Protein AF-A0A561SZK1-F1 (afdb_monomer)

Organism: NCBI:txid1128676

Structure (mmCIF, N/CA/C/O backbone)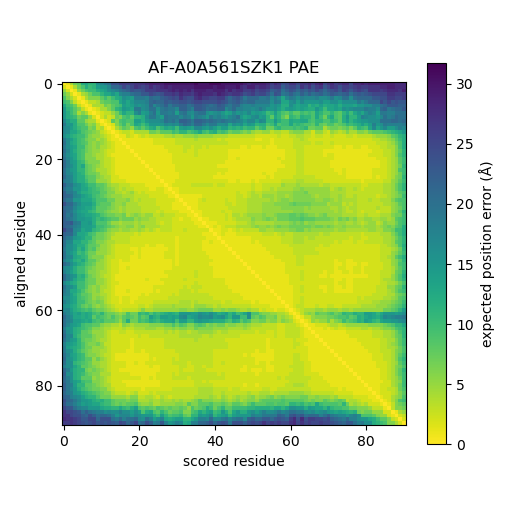:
data_AF-A0A561SZK1-F1
#
_entry.id   AF-A0A561SZK1-F1
#
loop_
_atom_site.group_PDB
_atom_site.id
_atom_site.type_symbol
_atom_site.label_atom_id
_atom_site.label_alt_id
_atom_site.label_comp_id
_atom_site.label_asym_id
_atom_site.label_entity_id
_atom_site.label_seq_id
_atom_site.pdbx_PDB_ins_code
_atom_site.Cartn_x
_atom_site.Cartn_y
_atom_site.Cartn_z
_atom_site.occupancy
_atom_site.B_iso_or_equiv
_atom_site.auth_seq_id
_atom_site.auth_comp_id
_atom_site.auth_asym_id
_atom_site.auth_atom_id
_atom_site.pdbx_PDB_model_num
ATOM 1 N N . MET A 1 1 ? 9.856 8.985 -32.369 1.00 38.12 1 MET A N 1
ATOM 2 C CA . MET A 1 1 ? 10.363 9.219 -31.006 1.00 38.12 1 MET A CA 1
ATOM 3 C C . MET A 1 1 ? 9.133 9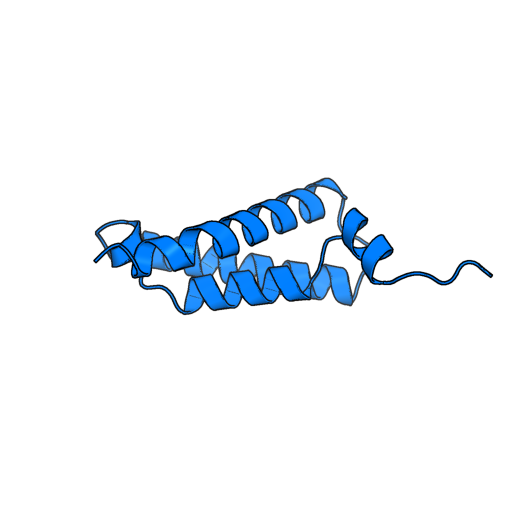.172 -30.123 1.00 38.12 1 MET A C 1
ATOM 5 O O . MET A 1 1 ? 8.403 10.151 -30.065 1.00 38.12 1 MET A O 1
ATOM 9 N N . GLU A 1 2 ? 8.794 7.977 -29.642 1.00 45.38 2 GLU A N 1
ATOM 10 C CA . GLU A 1 2 ? 7.665 7.779 -28.730 1.00 45.38 2 GLU A CA 1
ATOM 11 C C . GLU A 1 2 ? 8.030 8.504 -27.439 1.00 45.38 2 GLU A C 1
ATOM 13 O O . GLU A 1 2 ? 9.046 8.206 -26.815 1.00 45.38 2 GLU A O 1
ATOM 18 N N . THR A 1 3 ? 7.286 9.551 -27.113 1.00 45.19 3 THR A N 1
ATOM 19 C CA . THR A 1 3 ? 7.372 10.188 -25.807 1.00 45.19 3 THR A CA 1
ATOM 20 C C . THR A 1 3 ? 6.957 9.140 -24.783 1.00 45.19 3 THR A C 1
ATOM 22 O O . THR A 1 3 ? 5.785 8.772 -24.751 1.00 45.19 3 THR A O 1
ATOM 25 N N . ASP A 1 4 ? 7.922 8.635 -24.009 1.00 54.34 4 ASP A N 1
ATOM 26 C CA . ASP A 1 4 ? 7.696 7.888 -22.770 1.00 54.34 4 ASP A CA 1
ATOM 27 C C . ASP A 1 4 ? 6.778 8.742 -21.888 1.00 54.34 4 ASP A C 1
ATOM 29 O O . ASP A 1 4 ? 7.238 9.630 -21.170 1.00 54.34 4 ASP A O 1
ATOM 33 N N . ASP A 1 5 ? 5.469 8.539 -22.005 1.00 55.44 5 ASP A N 1
ATOM 34 C CA . ASP A 1 5 ? 4.504 9.144 -21.107 1.00 55.44 5 ASP A CA 1
ATOM 35 C C . ASP A 1 5 ? 4.717 8.490 -19.733 1.00 55.44 5 ASP A C 1
ATOM 37 O O . ASP A 1 5 ? 4.451 7.288 -19.582 1.00 55.44 5 ASP A O 1
ATOM 41 N N . PRO A 1 6 ? 5.235 9.227 -18.733 1.00 55.44 6 PRO A N 1
ATOM 42 C CA . PRO A 1 6 ? 5.511 8.665 -17.417 1.00 55.44 6 PRO A CA 1
ATOM 43 C C . PRO A 1 6 ? 4.246 8.070 -16.788 1.00 55.44 6 PRO A C 1
ATOM 45 O O . PRO A 1 6 ? 4.336 7.080 -16.066 1.00 55.44 6 PRO A O 1
ATOM 48 N N . THR A 1 7 ? 3.066 8.596 -17.129 1.00 56.97 7 THR A N 1
ATOM 49 C CA . THR A 1 7 ? 1.779 8.078 -16.658 1.00 56.97 7 THR A CA 1
ATOM 50 C C . THR A 1 7 ? 1.476 6.691 -17.235 1.00 56.97 7 THR A C 1
ATOM 52 O O . THR A 1 7 ? 1.010 5.811 -16.513 1.00 56.97 7 THR A O 1
ATOM 55 N N . ASN A 1 8 ? 1.812 6.448 -18.504 1.00 56.88 8 ASN A N 1
ATOM 56 C CA . ASN A 1 8 ? 1.603 5.153 -19.156 1.00 56.88 8 ASN A CA 1
ATOM 57 C C . ASN A 1 8 ? 2.659 4.114 -18.726 1.00 56.88 8 ASN A C 1
ATOM 59 O O . ASN A 1 8 ? 2.364 2.929 -18.584 1.00 56.88 8 ASN A O 1
ATOM 63 N N . ARG A 1 9 ? 3.888 4.564 -18.428 1.00 57.56 9 ARG A N 1
ATOM 64 C CA . ARG A 1 9 ? 4.944 3.719 -17.848 1.00 57.56 9 ARG A CA 1
ATOM 65 C C . ARG A 1 9 ? 4.566 3.215 -16.448 1.00 57.56 9 ARG A C 1
ATOM 67 O O . ARG A 1 9 ? 4.805 2.048 -16.140 1.00 57.56 9 ARG A O 1
ATOM 74 N N . TRP A 1 10 ? 3.965 4.058 -15.608 1.00 66.00 10 TRP A N 1
ATOM 75 C CA . TRP A 1 10 ? 3.554 3.680 -14.246 1.00 66.00 10 TRP A CA 1
ATOM 76 C C . TRP A 1 10 ? 2.301 2.811 -14.200 1.00 66.00 10 TRP A C 1
ATOM 78 O O . TRP A 1 10 ? 2.176 1.993 -13.294 1.00 66.00 10 TRP A O 1
ATOM 88 N N . ALA A 1 11 ? 1.423 2.895 -15.202 1.00 60.22 11 ALA A N 1
ATOM 89 C CA . ALA A 1 11 ? 0.299 1.967 -15.328 1.00 60.22 11 ALA A CA 1
ATOM 90 C C . ALA A 1 11 ? 0.752 0.494 -1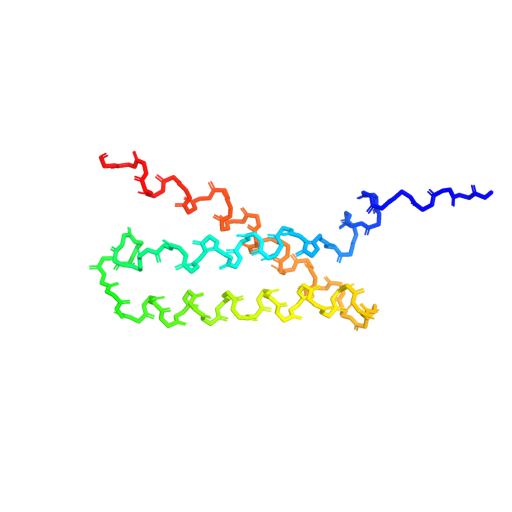5.427 1.00 60.22 11 ALA A C 1
ATOM 92 O O . ALA A 1 11 ? 0.011 -0.403 -15.038 1.00 60.22 11 ALA A O 1
ATOM 93 N N . ILE A 1 12 ? 1.975 0.249 -15.915 1.00 63.28 12 ILE A N 1
ATOM 94 C CA . ILE A 1 12 ? 2.557 -1.094 -16.077 1.00 63.28 12 ILE A CA 1
ATOM 95 C C . ILE A 1 12 ? 3.576 -1.411 -14.966 1.00 63.28 12 ILE A C 1
ATOM 97 O O . ILE A 1 12 ? 3.720 -2.565 -14.568 1.00 63.28 12 ILE A O 1
ATOM 101 N N . ARG A 1 13 ? 4.299 -0.400 -14.463 1.00 71.50 13 ARG A N 1
ATOM 102 C CA . ARG A 1 13 ? 5.410 -0.562 -13.501 1.00 71.50 13 ARG A CA 1
ATOM 103 C C . ARG A 1 13 ? 5.094 -0.131 -12.068 1.00 71.50 13 ARG A C 1
ATOM 105 O O . ARG A 1 13 ? 5.986 -0.152 -11.224 1.00 71.50 13 ARG A O 1
ATOM 112 N N . GLY A 1 14 ? 3.841 0.213 -11.787 1.00 80.88 14 GLY A N 1
ATOM 113 C CA . GLY A 1 14 ? 3.423 0.776 -10.508 1.00 80.88 14 GLY A CA 1
ATOM 114 C C . GLY A 1 14 ? 3.875 2.229 -10.349 1.00 80.88 14 GLY A C 1
ATOM 115 O O . GLY A 1 14 ? 4.841 2.677 -10.968 1.00 80.88 14 GLY A O 1
ATOM 116 N N . ASP A 1 15 ? 3.157 2.978 -9.513 1.00 90.12 15 ASP A N 1
ATOM 117 C CA . ASP A 1 15 ? 3.468 4.375 -9.195 1.00 90.12 15 ASP A CA 1
ATOM 118 C C . ASP A 1 15 ? 4.139 4.464 -7.809 1.00 90.12 15 ASP A C 1
ATOM 120 O O . ASP A 1 15 ? 3.456 4.327 -6.785 1.00 90.12 15 ASP A O 1
ATOM 124 N N . PRO A 1 16 ? 5.460 4.730 -7.737 1.00 92.06 16 PRO A N 1
ATOM 125 C CA . PRO A 1 16 ? 6.175 4.883 -6.471 1.00 92.06 16 PRO A CA 1
ATOM 126 C C . PRO A 1 16 ? 5.561 5.927 -5.537 1.00 92.06 16 PRO A C 1
ATOM 128 O O . PRO A 1 16 ? 5.616 5.767 -4.318 1.00 92.06 16 PRO A O 1
ATOM 131 N N . GLY A 1 17 ? 4.990 7.001 -6.089 1.00 93.62 17 GLY A N 1
ATOM 132 C CA . GLY A 1 17 ? 4.352 8.059 -5.314 1.00 93.62 17 GLY A CA 1
ATOM 133 C C . GLY A 1 17 ? 3.136 7.540 -4.556 1.00 93.62 17 GLY A C 1
ATOM 134 O O . GLY A 1 17 ? 3.006 7.801 -3.361 1.00 93.62 17 GLY A O 1
ATOM 135 N N . ARG A 1 18 ? 2.299 6.722 -5.205 1.00 94.31 18 ARG A N 1
ATOM 136 C CA . ARG A 1 18 ? 1.123 6.119 -4.556 1.00 94.31 18 ARG A CA 1
ATOM 137 C C . ARG A 1 18 ? 1.489 5.108 -3.479 1.00 94.31 18 ARG A C 1
ATOM 139 O O . ARG A 1 18 ? 0.805 5.039 -2.459 1.00 94.31 18 ARG A O 1
ATOM 146 N N . LEU A 1 19 ? 2.563 4.344 -3.677 1.00 96.00 19 LEU A N 1
ATOM 147 C CA . LEU A 1 19 ? 3.070 3.421 -2.656 1.00 96.00 19 LEU A CA 1
ATOM 148 C C . LEU A 1 19 ? 3.540 4.181 -1.406 1.00 96.00 19 LEU A C 1
ATOM 150 O O . LEU A 1 19 ? 3.210 3.784 -0.287 1.00 96.00 19 LEU A O 1
ATOM 154 N N . MET A 1 20 ? 4.261 5.292 -1.587 1.00 97.25 20 MET A N 1
ATOM 155 C CA . MET A 1 20 ? 4.684 6.157 -0.479 1.00 97.25 20 MET A CA 1
ATOM 156 C C . MET A 1 20 ? 3.488 6.805 0.229 1.00 97.25 20 MET A C 1
ATOM 158 O O . MET A 1 20 ? 3.426 6.802 1.457 1.00 97.25 20 MET A O 1
ATOM 162 N N . GLU A 1 21 ? 2.502 7.300 -0.523 1.00 96.88 21 GLU A N 1
ATOM 163 C CA . GLU A 1 21 ? 1.275 7.877 0.040 1.00 96.88 21 GLU A CA 1
ATOM 164 C C . GLU A 1 21 ? 0.517 6.848 0.898 1.00 96.88 21 GLU A C 1
ATOM 166 O O . GLU A 1 21 ? 0.095 7.136 2.021 1.00 96.88 21 GLU A O 1
ATOM 171 N N . ALA A 1 22 ? 0.397 5.608 0.414 1.00 97.19 22 ALA A N 1
ATOM 172 C CA . ALA A 1 22 ? -0.209 4.519 1.171 1.00 97.19 22 ALA A CA 1
ATOM 173 C C . ALA A 1 22 ? 0.590 4.186 2.445 1.00 97.19 22 ALA A C 1
ATOM 175 O O . ALA A 1 22 ? 0.006 3.975 3.513 1.00 97.19 22 ALA A O 1
ATOM 176 N N . ALA A 1 23 ? 1.923 4.178 2.368 1.00 97.56 23 ALA A N 1
ATOM 177 C CA . ALA A 1 23 ? 2.783 3.976 3.531 1.00 97.56 23 ALA A CA 1
ATOM 178 C C . ALA A 1 23 ? 2.594 5.074 4.593 1.00 97.56 23 ALA A C 1
ATOM 180 O O . ALA A 1 23 ? 2.513 4.774 5.788 1.00 97.56 23 ALA A O 1
ATOM 181 N N . GLU A 1 24 ? 2.488 6.336 4.181 1.00 96.69 24 GLU A N 1
ATOM 182 C CA . GLU A 1 24 ? 2.205 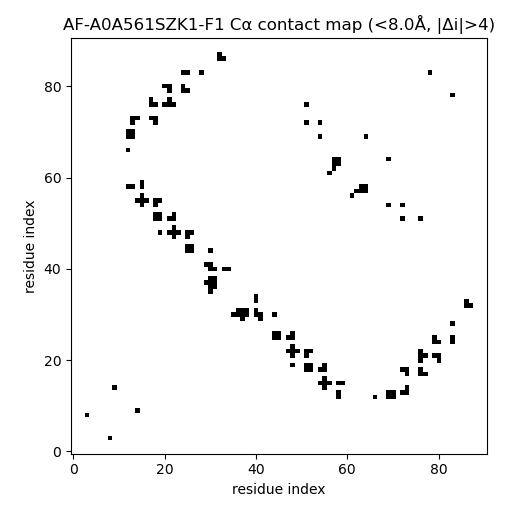7.460 5.077 1.00 96.69 24 GLU A CA 1
ATOM 183 C C . GLU A 1 24 ? 0.817 7.350 5.713 1.00 96.69 24 GLU A C 1
ATOM 185 O O . GLU A 1 24 ? 0.688 7.503 6.931 1.00 96.69 24 GLU A O 1
ATOM 190 N N . ALA A 1 25 ? -0.204 6.999 4.930 1.00 95.12 25 ALA A N 1
ATOM 191 C CA . ALA A 1 25 ? -1.560 6.797 5.432 1.00 95.12 25 ALA A CA 1
ATOM 192 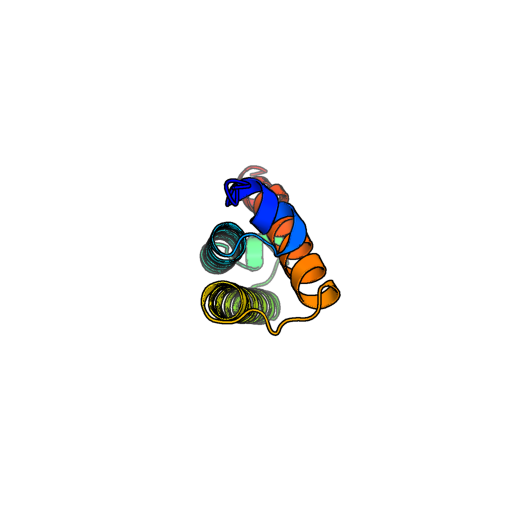C C . ALA A 1 25 ? -1.610 5.703 6.516 1.00 95.12 25 ALA A C 1
ATOM 194 O O . ALA A 1 25 ? -2.223 5.891 7.574 1.00 95.12 25 ALA A O 1
ATOM 195 N N . LEU A 1 26 ? -0.905 4.586 6.298 1.00 95.12 26 LEU A N 1
ATOM 196 C CA . LEU A 1 26 ? -0.760 3.513 7.286 1.00 95.12 26 LEU A CA 1
ATOM 197 C C . LEU A 1 26 ? -0.083 4.000 8.573 1.00 95.12 26 LEU A C 1
ATOM 199 O O . LEU A 1 26 ? -0.557 3.682 9.660 1.00 95.12 26 LEU A O 1
ATOM 203 N N . ARG A 1 27 ? 0.988 4.797 8.482 1.00 94.19 27 ARG A N 1
ATOM 204 C CA . ARG A 1 27 ? 1.672 5.358 9.667 1.00 94.19 27 ARG A CA 1
ATOM 205 C C . ARG A 1 27 ? 0.812 6.354 10.432 1.00 94.19 27 ARG A C 1
ATOM 207 O O . ARG A 1 27 ? 0.896 6.422 11.655 1.00 94.19 27 ARG A O 1
ATOM 214 N N . GLY A 1 28 ? 0.011 7.137 9.716 1.00 90.44 28 GLY A N 1
ATOM 215 C CA . GLY A 1 28 ? -0.875 8.138 10.302 1.00 90.44 28 GLY A CA 1
ATOM 216 C C . GLY A 1 28 ? -2.095 7.545 11.008 1.00 90.44 28 GLY A C 1
ATOM 217 O O . GLY A 1 28 ? -2.783 8.259 11.738 1.00 90.44 28 GLY A O 1
ATOM 218 N N . THR A 1 29 ? -2.373 6.253 10.817 1.00 91.62 29 THR A N 1
ATOM 219 C CA . THR A 1 29 ? -3.608 5.630 11.296 1.00 91.62 29 THR A CA 1
ATOM 220 C C . THR A 1 29 ? -3.395 4.801 12.544 1.00 91.62 29 THR A C 1
ATOM 222 O O . THR A 1 29 ? -2.499 3.968 12.642 1.00 91.62 29 THR A O 1
ATOM 225 N N . ARG A 1 30 ? -4.282 5.012 13.516 1.00 90.88 30 ARG A N 1
ATOM 226 C CA . ARG A 1 30 ? -4.283 4.259 14.766 1.00 90.88 30 ARG A CA 1
ATOM 227 C C . ARG A 1 30 ? -4.862 2.872 14.537 1.00 90.88 30 ARG A C 1
ATOM 229 O O . ARG A 1 30 ? -6.031 2.744 14.176 1.00 90.88 30 ARG A O 1
ATOM 236 N N . ALA A 1 31 ? -4.065 1.846 14.815 1.00 89.94 31 ALA A N 1
ATOM 237 C CA . ALA A 1 31 ? -4.472 0.454 14.673 1.00 89.94 31 ALA A CA 1
ATOM 238 C C . ALA A 1 31 ? -5.758 0.118 15.447 1.00 89.94 31 ALA A C 1
ATOM 240 O O . ALA A 1 31 ? -6.568 -0.659 14.945 1.00 89.94 31 ALA A O 1
ATOM 241 N N . GLU A 1 32 ? -6.015 0.750 16.604 1.00 91.31 32 GLU A N 1
ATOM 242 C CA . GLU A 1 32 ? -7.254 0.514 17.361 1.00 91.31 32 GLU A CA 1
ATOM 243 C C . GLU A 1 32 ? -8.519 0.852 16.561 1.00 91.31 32 GLU A C 1
ATOM 245 O O . GLU A 1 32 ? -9.564 0.251 16.795 1.00 91.31 32 GLU A O 1
ATOM 250 N N . GLN A 1 33 ? -8.440 1.794 15.614 1.00 87.62 33 GLN A N 1
ATOM 251 C CA . GLN A 1 33 ? -9.585 2.190 14.789 1.00 87.62 33 GLN A CA 1
ATOM 252 C C . GLN A 1 33 ? -9.976 1.110 13.777 1.00 87.62 33 GLN A C 1
ATOM 254 O O . GLN A 1 33 ? -11.136 1.040 13.387 1.00 87.62 33 GLN A O 1
ATOM 259 N N . ILE A 1 34 ? -9.020 0.274 13.367 1.00 86.44 34 ILE A N 1
ATOM 260 C CA . ILE A 1 34 ? -9.224 -0.787 12.375 1.00 86.44 34 ILE A CA 1
ATOM 261 C C . ILE A 1 34 ? -9.454 -2.130 13.072 1.00 86.44 34 ILE A C 1
ATOM 263 O O . ILE A 1 34 ? -10.366 -2.872 12.725 1.00 86.44 34 ILE A O 1
ATOM 267 N N . PHE A 1 35 ? -8.625 -2.442 14.068 1.00 86.81 35 PHE A N 1
ATOM 268 C CA . PHE A 1 35 ? -8.546 -3.772 14.671 1.00 86.81 35 PHE A CA 1
ATOM 269 C C . PHE A 1 35 ? -9.206 -3.862 16.054 1.00 86.81 35 PHE A C 1
ATOM 271 O O . PHE A 1 35 ? -9.206 -4.931 16.657 1.00 86.81 35 PHE A O 1
ATOM 278 N N . GLY A 1 36 ? -9.720 -2.756 16.606 1.00 89.00 36 GLY A N 1
ATOM 279 C CA . GLY A 1 36 ? -10.296 -2.697 17.960 1.00 89.00 36 GLY A CA 1
ATOM 280 C C . GLY A 1 36 ? -9.269 -2.783 19.100 1.00 89.00 36 GLY A C 1
ATOM 281 O O . GLY A 1 36 ? -9.610 -2.575 20.261 1.00 89.00 36 GLY A O 1
ATOM 282 N N . THR A 1 37 ? -8.004 -3.052 18.780 1.00 90.38 37 THR A N 1
ATOM 283 C CA . THR A 1 37 ? -6.864 -3.117 19.700 1.00 90.38 37 THR A CA 1
ATOM 284 C C . THR A 1 37 ? -5.612 -2.577 19.013 1.00 90.38 37 THR A C 1
ATOM 286 O O . THR A 1 37 ? -5.505 -2.593 17.785 1.00 90.38 37 THR A O 1
ATOM 289 N N . ARG A 1 38 ? -4.651 -2.095 19.805 1.00 89.56 38 ARG A N 1
ATOM 290 C CA . ARG A 1 38 ? -3.396 -1.525 19.302 1.00 89.56 38 ARG A CA 1
ATOM 291 C C . ARG A 1 38 ? -2.518 -2.601 18.679 1.00 89.56 38 ARG A C 1
ATOM 293 O O . ARG A 1 38 ? -1.983 -2.442 17.584 1.00 89.56 38 ARG A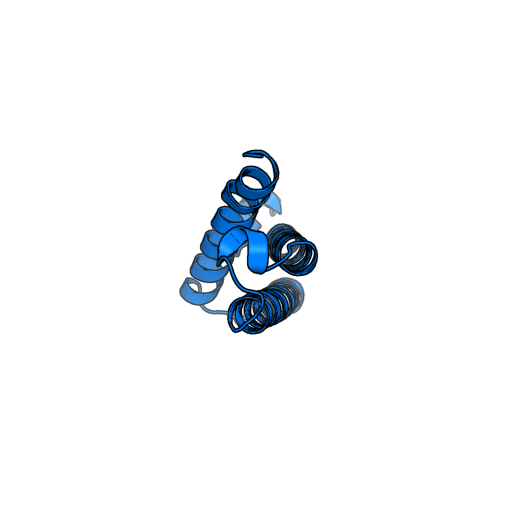 O 1
ATOM 300 N N . PHE A 1 39 ? -2.399 -3.720 19.384 1.00 91.19 39 PHE A N 1
ATOM 301 C CA . PHE A 1 39 ? -1.561 -4.842 18.996 1.00 91.19 39 PHE A CA 1
ATOM 302 C C . PHE A 1 39 ? -2.420 -6.055 18.633 1.00 91.19 39 PHE A C 1
ATOM 304 O O . PHE A 1 39 ? -3.420 -6.302 19.310 1.00 91.19 39 PHE A O 1
ATOM 311 N N . PRO A 1 40 ? -2.040 -6.816 17.587 1.00 91.31 40 PRO A N 1
ATOM 312 C CA . PRO A 1 40 ? -0.806 -6.692 16.792 1.00 91.31 40 PRO A CA 1
ATOM 313 C C . PRO A 1 40 ? -0.897 -5.699 15.613 1.00 91.31 40 PRO A C 1
ATOM 315 O O . PRO A 1 40 ? 0.076 -5.546 14.876 1.00 91.31 40 PRO A O 1
ATOM 318 N N . GLY A 1 41 ? -2.040 -5.029 15.428 1.00 92.50 41 GLY A N 1
ATOM 319 C CA . GLY A 1 41 ? -2.333 -4.206 14.249 1.00 92.50 41 GLY A CA 1
ATOM 320 C C . GLY A 1 41 ? -1.282 -3.139 13.931 1.00 92.50 41 GLY A C 1
ATOM 321 O O . GLY A 1 41 ? -0.881 -3.003 12.779 1.00 92.50 41 GLY A O 1
ATOM 322 N N . GLU A 1 42 ? -0.758 -2.446 14.944 1.00 93.56 42 GLU A N 1
ATOM 323 C CA . GLU A 1 42 ? 0.276 -1.418 14.763 1.00 93.56 42 GLU A CA 1
ATOM 324 C C . GLU A 1 42 ? 1.566 -1.990 14.155 1.00 93.56 42 GLU A C 1
ATOM 326 O O . GLU A 1 42 ? 2.173 -1.361 13.284 1.00 93.56 42 GLU A O 1
ATOM 331 N N . TYR A 1 43 ? 1.965 -3.206 14.553 1.00 95.12 43 TYR A N 1
ATOM 332 C CA . TYR A 1 43 ? 3.133 -3.879 13.979 1.00 95.12 43 TYR A CA 1
ATOM 333 C C . TYR A 1 43 ? 2.904 -4.251 12.518 1.00 95.12 43 TYR A C 1
ATOM 335 O O . TYR A 1 43 ? 3.796 -4.037 11.697 1.00 95.12 43 TYR A O 1
ATOM 343 N N . VAL A 1 44 ? 1.717 -4.768 12.188 1.00 94.69 44 VAL A N 1
ATOM 344 C CA . VAL A 1 44 ? 1.351 -5.137 10.813 1.00 94.69 44 VAL A CA 1
ATOM 345 C C . VAL A 1 44 ? 1.354 -3.901 9.918 1.00 94.69 44 VAL A C 1
ATOM 347 O O . VAL A 1 44 ? 2.057 -3.879 8.911 1.00 94.69 44 VAL A O 1
ATOM 350 N N . MET A 1 45 ? 0.655 -2.838 10.319 1.00 95.00 45 MET A N 1
ATOM 351 C CA . MET A 1 45 ? 0.583 -1.589 9.554 1.00 95.00 45 MET A CA 1
ATOM 352 C C . MET A 1 45 ? 1.965 -0.955 9.371 1.00 95.00 45 MET A C 1
ATOM 354 O O . MET A 1 45 ? 2.336 -0.582 8.259 1.00 95.00 45 MET A O 1
ATOM 358 N N . SER A 1 46 ? 2.772 -0.908 10.435 1.00 96.19 46 SER A N 1
ATOM 359 C CA . SER A 1 46 ? 4.141 -0.384 10.369 1.00 96.19 46 SER A CA 1
ATOM 360 C C . SER A 1 46 ? 5.067 -1.254 9.516 1.00 96.19 46 SER A C 1
ATOM 362 O O . SER A 1 46 ? 6.027 -0.749 8.933 1.00 96.19 46 SER A O 1
ATOM 364 N N . GLY A 1 47 ? 4.844 -2.570 9.482 1.00 97.19 47 GLY A N 1
ATOM 365 C CA . GLY A 1 47 ? 5.566 -3.504 8.620 1.00 97.19 47 GLY A CA 1
ATOM 366 C C . GLY A 1 47 ? 5.238 -3.272 7.148 1.00 97.19 47 GLY A C 1
ATOM 367 O O . GLY A 1 47 ? 6.147 -3.058 6.350 1.00 97.19 47 GLY A O 1
ATOM 368 N N . ILE A 1 48 ? 3.948 -3.212 6.813 1.00 96.38 48 ILE A N 1
AT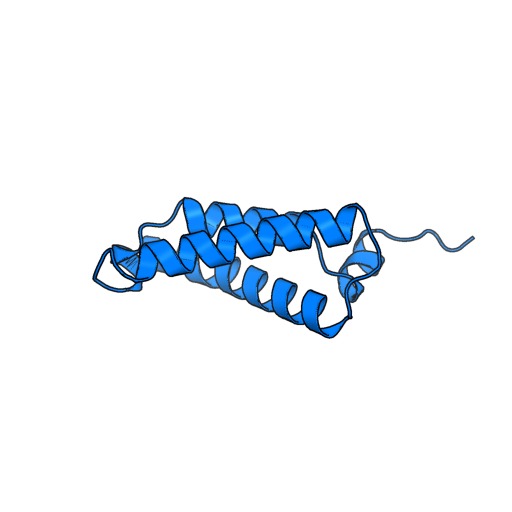OM 369 C CA . ILE A 1 48 ? 3.471 -2.957 5.448 1.00 96.38 48 ILE A CA 1
ATOM 370 C C . ILE A 1 48 ? 3.955 -1.590 4.952 1.00 96.38 48 ILE A C 1
ATOM 372 O O . ILE A 1 48 ? 4.517 -1.510 3.866 1.00 96.38 48 ILE A O 1
ATOM 376 N N . ALA A 1 49 ? 3.853 -0.533 5.764 1.00 97.69 49 ALA A N 1
ATOM 377 C CA . ALA A 1 49 ? 4.344 0.793 5.385 1.00 97.69 49 ALA A CA 1
ATOM 378 C C . ALA A 1 49 ? 5.847 0.796 5.044 1.00 97.69 49 ALA A C 1
ATOM 380 O O . ALA A 1 49 ? 6.280 1.455 4.104 1.00 97.69 49 ALA A O 1
ATOM 381 N N . ARG A 1 50 ? 6.666 0.044 5.792 1.00 98.12 50 ARG A N 1
ATOM 382 C CA . ARG A 1 50 ? 8.104 -0.093 5.499 1.00 98.12 50 ARG A CA 1
ATOM 383 C C . ARG A 1 50 ? 8.364 -0.872 4.208 1.00 98.12 50 ARG A C 1
ATOM 385 O O . ARG A 1 50 ? 9.293 -0.523 3.479 1.00 98.12 50 ARG A O 1
ATOM 392 N N . LEU A 1 51 ? 7.563 -1.898 3.924 1.00 97.50 51 LEU A N 1
ATOM 393 C CA . LEU A 1 51 ? 7.658 -2.663 2.679 1.00 97.50 51 LEU A CA 1
ATOM 394 C C . LEU A 1 51 ? 7.293 -1.798 1.470 1.00 97.50 51 LEU A C 1
ATOM 396 O O . LEU A 1 51 ? 8.068 -1.753 0.521 1.00 97.50 51 LEU A O 1
ATOM 400 N N . LEU A 1 52 ? 6.182 -1.061 1.533 1.00 96.88 52 LEU A N 1
ATOM 401 C CA . LEU A 1 52 ? 5.750 -0.167 0.455 1.00 96.88 52 LEU A CA 1
ATOM 402 C C . LEU A 1 52 ? 6.787 0.924 0.159 1.00 96.88 52 LEU A C 1
ATOM 404 O O . LEU A 1 52 ? 7.118 1.135 -1.001 1.00 96.88 52 LEU A O 1
ATOM 408 N N . ASP A 1 53 ? 7.381 1.541 1.185 1.00 97.44 53 ASP A N 1
ATOM 409 C CA . ASP A 1 53 ? 8.478 2.501 0.994 1.00 97.44 53 ASP A CA 1
ATOM 410 C C . ASP A 1 53 ? 9.707 1.879 0.324 1.00 97.44 53 ASP A C 1
ATOM 412 O O . ASP A 1 53 ? 10.374 2.526 -0.482 1.00 97.44 53 ASP A O 1
ATOM 416 N N . SER A 1 54 ? 10.045 0.642 0.695 1.00 96.25 54 SER A N 1
ATOM 417 C CA . SER A 1 54 ? 11.202 -0.05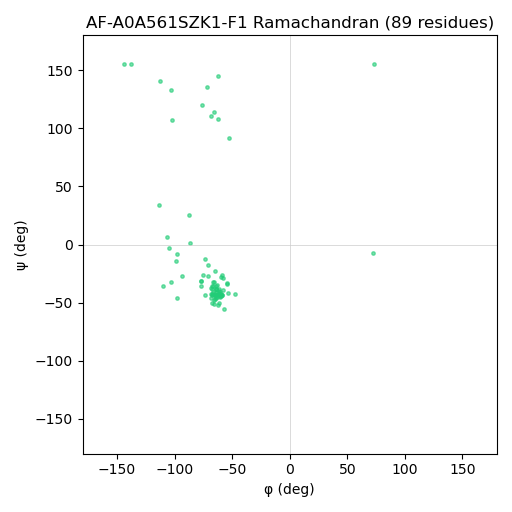9 0.130 1.00 96.25 54 SER A CA 1
ATOM 418 C C . SER A 1 54 ? 10.957 -0.405 -1.337 1.00 96.25 54 SER A C 1
ATOM 420 O O . SER A 1 54 ? 11.828 -0.182 -2.171 1.00 96.25 54 SER A O 1
ATOM 422 N N . LEU A 1 55 ? 9.748 -0.867 -1.662 1.00 94.75 55 LEU A N 1
ATOM 423 C CA . LEU A 1 55 ? 9.329 -1.152 -3.032 1.00 94.75 55 LEU A CA 1
ATOM 424 C C . LEU A 1 55 ? 9.244 0.122 -3.874 1.00 94.75 55 LEU A C 1
ATOM 426 O O . LEU A 1 55 ? 9.710 0.121 -5.003 1.00 94.75 55 LEU A O 1
ATOM 430 N N . ALA A 1 56 ? 8.734 1.229 -3.330 1.00 93.81 56 ALA A N 1
ATOM 431 C CA . ALA A 1 56 ? 8.697 2.508 -4.035 1.00 93.81 56 ALA A CA 1
ATOM 432 C C . ALA A 1 56 ? 10.101 3.008 -4.411 1.00 93.81 56 ALA A C 1
ATOM 434 O O . ALA A 1 56 ? 10.297 3.518 -5.514 1.00 93.81 56 ALA A O 1
ATOM 435 N N . ARG A 1 57 ? 11.084 2.852 -3.512 1.00 92.69 57 ARG A N 1
ATOM 436 C CA . ARG A 1 57 ? 12.490 3.158 -3.819 1.00 92.69 57 ARG A CA 1
ATOM 437 C C . ARG A 1 57 ? 13.030 2.229 -4.891 1.00 92.69 57 ARG A C 1
ATOM 439 O O . ARG A 1 57 ? 13.593 2.713 -5.859 1.00 92.69 57 ARG A O 1
ATOM 446 N N . GLU A 1 58 ? 12.791 0.928 -4.757 1.00 92.75 58 GLU A N 1
ATOM 447 C CA . GLU A 1 58 ? 13.275 -0.041 -5.733 1.00 92.75 58 GLU A CA 1
ATOM 448 C C . GLU A 1 58 ? 12.683 0.215 -7.124 1.00 92.75 58 GLU A C 1
ATOM 450 O O . GLU A 1 58 ? 13.449 0.233 -8.067 1.00 92.75 58 GLU A O 1
ATOM 455 N N . ILE A 1 59 ? 11.386 0.525 -7.263 1.00 89.94 59 ILE A N 1
ATOM 456 C CA . ILE A 1 59 ? 10.758 0.889 -8.555 1.00 89.94 59 ILE A CA 1
ATOM 457 C C . ILE A 1 59 ? 11.346 2.188 -9.132 1.00 89.94 59 ILE A C 1
ATOM 459 O O . ILE A 1 59 ? 11.425 2.359 -10.349 1.00 89.94 59 ILE A O 1
ATOM 463 N N . ARG A 1 60 ? 11.709 3.150 -8.272 1.00 86.94 60 ARG A N 1
ATOM 464 C CA . ARG A 1 60 ? 12.275 4.436 -8.704 1.00 86.94 60 ARG A CA 1
ATOM 465 C C . ARG A 1 60 ? 13.715 4.290 -9.181 1.00 86.94 60 ARG A C 1
ATOM 467 O O . ARG A 1 60 ? 14.087 4.906 -10.178 1.00 86.94 60 ARG A O 1
ATOM 474 N N . ASP A 1 61 ? 14.502 3.529 -8.435 1.00 86.94 61 ASP A N 1
ATOM 475 C CA . ASP A 1 61 ? 15.951 3.470 -8.581 1.00 86.94 61 ASP A CA 1
ATOM 476 C C . ASP A 1 61 ? 16.373 2.319 -9.511 1.00 86.94 61 ASP A C 1
ATOM 478 O O . ASP A 1 61 ? 17.398 2.422 -10.184 1.00 86.94 61 ASP A O 1
ATOM 482 N N . ASN A 1 62 ? 15.564 1.256 -9.595 1.00 77.06 62 ASN A N 1
ATOM 483 C CA . ASN A 1 62 ? 15.843 0.025 -10.327 1.00 77.06 62 ASN A CA 1
ATOM 484 C C . ASN A 1 62 ? 14.601 -0.478 -11.101 1.00 77.06 62 ASN A C 1
ATOM 486 O O . ASN A 1 62 ? 13.454 -0.230 -10.751 1.00 77.06 62 ASN A O 1
ATOM 490 N N . ASP A 1 63 ? 14.820 -1.243 -12.171 1.00 72.88 63 ASP A N 1
ATOM 491 C CA . ASP A 1 63 ? 13.746 -1.858 -12.981 1.00 72.88 63 ASP A CA 1
ATOM 492 C C . ASP A 1 63 ? 13.766 -3.392 -12.861 1.00 72.88 63 ASP A C 1
ATOM 494 O O . ASP A 1 63 ? 13.558 -4.130 -13.821 1.00 72.88 63 ASP A O 1
ATOM 498 N N . THR A 1 64 ? 14.143 -3.881 -11.679 1.00 79.56 64 THR A N 1
ATOM 499 C CA . THR A 1 64 ? 14.493 -5.286 -11.404 1.00 79.56 64 THR A CA 1
ATOM 500 C C . THR A 1 64 ? 13.351 -6.084 -10.782 1.00 79.56 64 THR A C 1
ATOM 502 O O . THR A 1 64 ? 13.419 -7.314 -10.722 1.00 79.56 64 THR A O 1
ATOM 505 N N . LEU A 1 65 ? 12.307 -5.411 -10.296 1.00 85.56 65 LEU A N 1
ATOM 506 C CA . LEU A 1 65 ? 11.175 -6.071 -9.660 1.00 85.56 65 LEU A CA 1
ATOM 507 C C . LEU A 1 65 ? 10.329 -6.814 -10.692 1.00 85.56 65 LEU A C 1
ATOM 509 O O . LEU A 1 65 ? 9.973 -6.283 -11.742 1.00 85.56 65 LEU A O 1
ATOM 513 N N . SER A 1 66 ? 9.947 -8.045 -10.358 1.00 89.19 66 SER A N 1
ATOM 514 C CA . SER A 1 66 ? 8.973 -8.788 -11.154 1.00 89.19 66 SER A CA 1
ATOM 515 C C . SER A 1 66 ? 7.628 -8.062 -11.169 1.00 89.19 66 SER A C 1
ATOM 517 O O . SER A 1 66 ? 7.200 -7.542 -10.133 1.00 89.19 66 SER A O 1
ATOM 519 N N . HIS A 1 67 ? 6.927 -8.136 -12.299 1.00 87.12 67 HIS A N 1
ATOM 520 C CA . HIS A 1 67 ? 5.589 -7.570 -12.473 1.00 87.12 67 HIS A CA 1
ATOM 521 C C . HIS A 1 67 ? 4.625 -7.923 -11.325 1.00 87.12 67 HIS A C 1
ATOM 523 O O . HIS A 1 67 ? 3.932 -7.045 -10.825 1.00 87.12 67 HIS A O 1
ATOM 529 N N . ASP A 1 68 ? 4.624 -9.167 -10.841 1.00 90.94 68 ASP A N 1
ATOM 530 C CA . ASP A 1 68 ? 3.697 -9.605 -9.786 1.00 90.94 68 ASP A CA 1
ATOM 531 C C . ASP A 1 68 ? 3.916 -8.875 -8.452 1.00 90.94 68 ASP A C 1
ATOM 533 O O . ASP A 1 68 ? 2.961 -8.544 -7.753 1.00 90.94 68 ASP A O 1
ATOM 537 N N . VAL A 1 69 ? 5.172 -8.562 -8.113 1.00 92.31 69 VAL A N 1
ATOM 538 C CA . VAL A 1 69 ? 5.511 -7.789 -6.905 1.00 92.31 69 VAL A CA 1
ATOM 539 C C . VAL A 1 69 ? 5.007 -6.355 -7.033 1.00 92.31 69 VAL A C 1
ATOM 541 O O . VAL A 1 69 ? 4.425 -5.810 -6.096 1.00 92.31 69 VAL A O 1
ATOM 544 N N . VAL A 1 70 ? 5.207 -5.757 -8.205 1.00 91.19 70 VAL A N 1
ATOM 545 C CA . VAL A 1 70 ? 4.753 -4.402 -8.521 1.00 91.19 70 VAL A CA 1
ATOM 546 C C . VAL A 1 70 ? 3.226 -4.310 -8.508 1.00 91.19 70 VAL A C 1
ATOM 548 O O . VAL A 1 70 ? 2.663 -3.396 -7.901 1.00 91.19 70 VAL A O 1
ATOM 551 N N . SER A 1 71 ? 2.554 -5.272 -9.140 1.00 91.00 71 SER A N 1
ATOM 552 C CA . SER A 1 71 ? 1.097 -5.364 -9.204 1.00 91.00 71 SER A CA 1
ATOM 553 C C . SER A 1 71 ? 0.504 -5.516 -7.803 1.00 91.00 71 SER A C 1
ATOM 555 O O . SER A 1 71 ? -0.321 -4.694 -7.408 1.00 91.00 71 SER A O 1
ATOM 557 N N . ALA A 1 72 ? 1.014 -6.451 -6.996 1.00 94.12 72 ALA A N 1
ATOM 558 C CA . ALA A 1 72 ? 0.561 -6.626 -5.618 1.00 94.12 72 ALA A CA 1
ATOM 559 C C . ALA A 1 72 ? 0.774 -5.359 -4.769 1.00 94.12 72 ALA A C 1
ATOM 561 O O . ALA A 1 72 ? -0.103 -4.964 -4.002 1.00 94.12 72 ALA A O 1
ATOM 562 N N . ALA A 1 73 ? 1.924 -4.689 -4.902 1.00 94.56 73 ALA A N 1
ATOM 563 C CA . ALA A 1 73 ? 2.206 -3.448 -4.178 1.00 94.56 73 ALA A CA 1
ATOM 564 C C . ALA A 1 73 ? 1.257 -2.308 -4.567 1.00 94.56 73 ALA A C 1
ATOM 566 O O . ALA A 1 73 ? 0.823 -1.538 -3.705 1.00 94.56 73 ALA A O 1
ATOM 567 N N . THR A 1 74 ? 0.915 -2.230 -5.850 1.00 93.88 74 THR A N 1
ATOM 568 C CA . THR A 1 74 ? -0.034 -1.254 -6.389 1.00 93.88 74 THR A CA 1
ATOM 569 C C . THR A 1 74 ? -1.436 -1.516 -5.845 1.00 93.88 74 THR A C 1
ATOM 571 O O . THR A 1 74 ? -2.014 -0.622 -5.230 1.00 93.88 74 THR A O 1
ATOM 574 N N . GLU A 1 75 ? -1.936 -2.750 -5.944 1.00 93.69 75 GLU A N 1
ATOM 575 C CA . GLU A 1 75 ? -3.253 -3.138 -5.417 1.00 93.69 75 GLU A CA 1
ATOM 576 C C . GLU A 1 75 ? -3.371 -2.896 -3.905 1.00 93.69 75 GLU A C 1
ATOM 578 O O . GLU A 1 75 ? -4.368 -2.346 -3.427 1.00 93.69 75 GLU A O 1
ATOM 583 N N . MET A 1 76 ? -2.336 -3.246 -3.132 1.00 94.62 76 MET A N 1
ATOM 584 C CA . MET A 1 76 ? -2.297 -2.965 -1.693 1.00 94.62 76 MET A CA 1
ATOM 585 C C . MET A 1 76 ? -2.391 -1.464 -1.409 1.00 94.62 76 MET A C 1
ATOM 587 O O . MET A 1 76 ? -3.126 -1.046 -0.513 1.00 94.62 76 MET A O 1
ATOM 591 N N . SER A 1 77 ? -1.660 -0.653 -2.174 1.00 95.81 77 SER A N 1
ATOM 592 C CA . SER A 1 77 ? -1.627 0.800 -2.000 1.00 95.81 77 SER A CA 1
ATOM 593 C C . SER A 1 77 ? -2.973 1.433 -2.344 1.00 95.81 77 SER A C 1
ATOM 595 O O . SER A 1 77 ? -3.478 2.263 -1.588 1.00 95.81 77 SER A O 1
ATOM 597 N N . GLU A 1 78 ? -3.610 0.990 -3.427 1.00 94.06 78 GLU A N 1
ATOM 598 C CA . GLU A 1 78 ? -4.967 1.404 -3.785 1.00 94.06 78 GLU A CA 1
ATOM 599 C C . GLU A 1 78 ? -5.977 1.043 -2.696 1.00 94.06 78 GLU A C 1
ATOM 601 O O . GLU A 1 78 ? -6.796 1.880 -2.309 1.00 94.06 78 GLU A O 1
ATOM 606 N N . HIS A 1 79 ? -5.893 -0.171 -2.146 1.00 92.81 79 HIS A N 1
ATOM 607 C CA . HIS A 1 79 ? -6.786 -0.605 -1.078 1.00 92.81 79 HIS A CA 1
ATOM 608 C C . HIS A 1 79 ? -6.617 0.251 0.184 1.00 92.81 79 HIS A C 1
ATOM 610 O O . H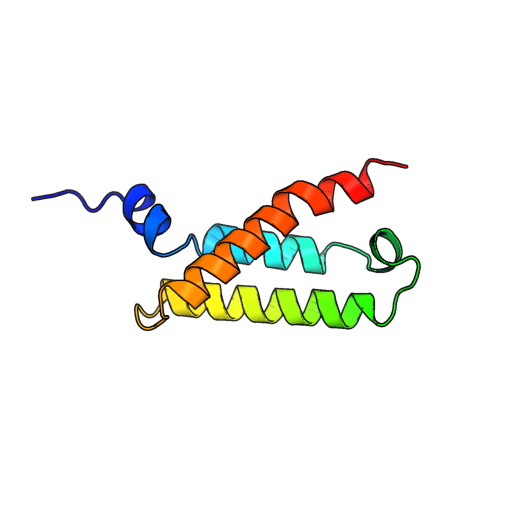IS A 1 79 ? -7.600 0.721 0.765 1.00 92.81 79 HIS A O 1
ATOM 616 N N . VAL A 1 80 ? -5.372 0.518 0.586 1.00 94.00 80 VAL A N 1
ATOM 617 C CA . VAL A 1 80 ? -5.069 1.411 1.710 1.00 94.00 80 VAL A CA 1
ATOM 618 C C . VAL A 1 80 ? -5.685 2.788 1.474 1.00 94.00 80 VAL A C 1
ATOM 620 O O . VAL A 1 80 ? -6.488 3.243 2.288 1.00 94.00 80 VAL A O 1
ATOM 623 N N . LEU A 1 81 ? -5.383 3.431 0.347 1.00 94.56 81 LEU A N 1
ATOM 624 C CA . LEU A 1 81 ? -5.837 4.795 0.066 1.00 94.56 81 LEU A CA 1
ATOM 625 C C . LEU A 1 81 ? -7.363 4.894 -0.084 1.00 94.56 81 LEU A C 1
ATOM 627 O O . LEU A 1 81 ? -7.961 5.901 0.295 1.00 94.56 81 LEU A O 1
ATOM 631 N N . ALA A 1 82 ? -8.020 3.849 -0.591 1.00 93.06 82 ALA A N 1
ATOM 632 C CA . ALA A 1 82 ? -9.464 3.848 -0.800 1.00 93.06 82 ALA A CA 1
ATOM 633 C C . ALA A 1 82 ? -10.277 3.641 0.487 1.00 93.06 82 ALA A C 1
ATOM 635 O O . ALA A 1 82 ? -11.381 4.189 0.609 1.00 93.06 82 ALA A O 1
ATOM 636 N N . TYR A 1 83 ? -9.791 2.820 1.421 1.00 88.56 83 TYR A N 1
ATOM 637 C CA . TYR A 1 83 ? -10.603 2.346 2.549 1.00 88.56 83 TYR A CA 1
ATOM 638 C C . TYR A 1 83 ? -10.184 2.918 3.894 1.00 88.56 83 TYR A C 1
ATOM 640 O O . TYR A 1 83 ? -11.041 3.230 4.720 1.00 88.56 83 TYR A O 1
ATOM 648 N N . LEU A 1 84 ? -8.893 3.131 4.108 1.00 86.38 84 LEU A N 1
ATOM 649 C CA . LEU A 1 84 ? -8.377 3.582 5.392 1.00 86.38 84 LEU A CA 1
ATOM 650 C C . LEU A 1 84 ? -8.887 4.991 5.788 1.00 86.38 84 LEU A C 1
ATOM 652 O O . LEU A 1 84 ? -9.321 5.152 6.931 1.00 86.38 84 LEU A O 1
ATOM 656 N N . PRO A 1 85 ? -9.036 5.974 4.870 1.00 82.25 85 PRO A N 1
ATOM 657 C CA . PRO A 1 85 ? -9.686 7.252 5.188 1.00 82.25 85 PRO A CA 1
ATOM 658 C C . PRO A 1 85 ? -11.178 7.146 5.545 1.00 82.25 85 PRO A C 1
ATOM 660 O O . PRO A 1 85 ? -11.723 8.046 6.186 1.00 82.25 85 PRO A O 1
ATOM 663 N N . LYS A 1 86 ? -11.871 6.082 5.114 1.00 82.25 86 LYS A N 1
ATOM 664 C CA . LYS A 1 86 ? -13.305 5.884 5.396 1.00 82.25 86 LYS A CA 1
ATOM 665 C C . LYS A 1 86 ? -13.533 5.407 6.828 1.00 82.25 86 LYS A C 1
ATOM 667 O O . LYS A 1 86 ? -14.526 5.795 7.437 1.00 82.25 86 LYS A O 1
ATOM 672 N N . ILE A 1 87 ? -12.590 4.646 7.380 1.00 75.44 87 ILE A N 1
ATOM 673 C CA . ILE A 1 87 ? -12.649 4.127 8.752 1.00 75.44 87 ILE A CA 1
ATOM 674 C C . ILE A 1 87 ? -12.630 5.280 9.770 1.00 75.44 87 ILE A C 1
ATOM 676 O O . ILE A 1 87 ? -13.393 5.270 10.732 1.00 75.44 87 ILE A O 1
ATOM 680 N N . GLY A 1 88 ? -11.843 6.331 9.515 1.00 60.91 88 GLY A N 1
ATOM 681 C CA . GLY A 1 88 ? -11.798 7.523 10.372 1.00 60.91 88 GLY A CA 1
ATOM 682 C C . GLY A 1 88 ? -13.046 8.419 10.311 1.00 60.91 88 GLY A C 1
ATOM 683 O O . GLY A 1 88 ? -13.246 9.225 11.214 1.00 60.91 88 GLY A O 1
ATOM 684 N N . LYS A 1 89 ? -13.889 8.291 9.272 1.00 57.69 89 LYS A N 1
ATOM 685 C CA . LYS A 1 89 ? -15.094 9.120 9.056 1.00 57.69 89 LYS A CA 1
ATOM 686 C C . LYS A 1 89 ? -16.401 8.475 9.533 1.00 57.69 89 LYS A C 1
ATOM 688 O O . LYS A 1 89 ? -17.432 9.135 9.508 1.00 57.69 89 LYS A O 1
ATOM 693 N N . GLN A 1 90 ? -16.389 7.203 9.931 1.00 54.00 90 GLN A N 1
ATOM 694 C CA . GLN A 1 90 ? -17.583 6.475 10.388 1.00 54.00 90 GLN A CA 1
ATOM 695 C C . GLN A 1 90 ? -17.875 6.635 11.896 1.00 54.00 90 GLN A C 1
ATOM 697 O O . GLN A 1 90 ? -18.513 5.769 12.493 1.00 54.00 90 GLN A O 1
ATOM 702 N N . ARG A 1 91 ? -17.424 7.725 12.524 1.00 46.78 91 ARG A N 1
ATOM 703 C CA . ARG A 1 91 ? -17.694 8.036 13.934 1.00 46.78 91 ARG A CA 1
ATOM 704 C C . ARG A 1 91 ? -18.303 9.414 14.104 1.00 46.78 91 ARG A C 1
ATOM 706 O O . ARG A 1 91 ? -17.786 10.352 13.462 1.00 46.78 91 ARG A O 1
#

Foldseek 3Di:
DPPPPVVVVCVQLPALVLLQVLLVLLQPDQQCLVPVDRPPRNVVSNVSSVVSNVSSCCSVVHPPDDSVSRVVSRVSSCVSVVPSVVSVVPD

Mean predicted aligned error: 6.69 Å

pLDDT: mean 84.82, std 15.19, range [38.12, 98.12]

Secondary structure (DSSP, 8-state):
-----HHHHHHHH--HHHHHHHHHHHHHS-HHHHHSSSTTHHHHHHHHHHHHHHHHHHHHH-S-S-HHHHHHHHHHHHHHHHHHHHHTT--

Solvent-accessible surface area (backbone atoms only — not comparable to full-atom values): 5074 Å² total; per-residue (Å²): 132,82,76,82,49,66,70,64,52,26,76,73,58,35,52,41,66,53,21,39,51,24,18,50,54,40,67,75,48,65,26,40,77,80,66,77,32,52,72,67,40,44,60,52,37,53,48,51,23,53,49,31,43,52,49,22,48,43,58,72,77,41,91,79,74,54,64,69,62,35,49,52,49,42,54,52,20,52,50,43,62,68,46,56,68,52,60,77,65,77,114

Sequence (91 aa):
METDDPTNRWAIRGDPGRLMEAAEALRGTRAEQIFGTRFPGEYVMSGIARLLDSLAREIRDNDTLSHDVVSAATEMSEHVLAYLPKIGKQR

Radius of gyration: 14.8 Å; Cα contacts (8 Å, |Δi|>4): 91; chains: 1; bounding box: 34×20×51 Å